Protein AF-A0A7V3FB53-F1 (afdb_monomer_lite)

pLDDT: mean 87.99, std 14.13, range [41.28, 98.62]

Radius of gyration: 15.85 Å; chains: 1; bounding box: 21×46×39 Å

Secondary structure (DSSP, 8-state):
-------PPPPPGGG-EEEEE-TT-BGGGTB--EEEEETTT--EEEESSHHHHHHHHHHHHHHHHHS----

Sequence (71 aa):
MTEPTRRTAPLSPYRAFVVQFGEETRLEAGHMVGRVEHVVSGQATHFESLDALLTFLARVLQEVRQAPPHG

Structure (mmCIF, N/CA/C/O backbone):
data_AF-A0A7V3FB53-F1
#
_entry.id   AF-A0A7V3FB53-F1
#
loop_
_atom_site.group_PDB
_atom_site.id
_atom_site.type_symbol
_atom_site.label_atom_id
_atom_site.label_alt_id
_atom_site.label_comp_id
_atom_site.label_asym_id
_atom_site.label_entity_id
_atom_site.label_seq_id
_atom_site.pdbx_PDB_ins_code
_atom_site.Cartn_x
_atom_site.Cartn_y
_atom_site.Cartn_z
_atom_site.occupancy
_atom_site.B_iso_or_equiv
_atom_site.auth_seq_id
_atom_site.auth_comp_id
_atom_site.auth_asym_id
_atom_site.auth_atom_id
_atom_site.pdbx_PDB_model_num
ATOM 1 N N . MET A 1 1 ? 1.255 -40.660 -13.073 1.00 41.28 1 MET A N 1
ATOM 2 C CA . MET A 1 1 ? 0.548 -39.654 -13.887 1.00 41.28 1 MET A CA 1
ATOM 3 C C . MET A 1 1 ? 0.782 -38.307 -13.222 1.00 41.28 1 MET A C 1
ATOM 5 O O . MET A 1 1 ? 0.135 -38.011 -12.231 1.00 41.28 1 MET A O 1
ATOM 9 N N . THR A 1 2 ? 1.825 -37.592 -13.639 1.00 52.41 2 THR A N 1
ATOM 10 C CA . THR A 1 2 ? 2.246 -36.305 -13.065 1.00 52.41 2 THR A CA 1
ATOM 11 C C . THR A 1 2 ? 1.487 -35.198 -13.784 1.00 52.41 2 THR A C 1
ATOM 13 O O . THR A 1 2 ? 1.681 -34.994 -14.981 1.00 52.41 2 THR A O 1
ATOM 16 N N . GLU A 1 3 ? 0.587 -34.524 -13.079 1.00 60.03 3 GLU A N 1
ATOM 17 C CA . GLU A 1 3 ? -0.112 -33.356 -13.607 1.00 60.03 3 GLU A CA 1
ATOM 18 C C . GLU A 1 3 ? 0.907 -32.212 -13.756 1.00 60.03 3 GLU A C 1
ATOM 20 O O . GLU A 1 3 ? 1.670 -31.954 -12.818 1.00 60.03 3 GLU A O 1
ATOM 25 N N . PRO A 1 4 ? 1.011 -31.549 -14.920 1.00 56.66 4 PRO A N 1
ATOM 26 C CA . PRO A 1 4 ? 1.908 -30.416 -15.049 1.00 56.66 4 PRO A CA 1
ATOM 27 C C . PRO A 1 4 ? 1.390 -29.305 -14.134 1.00 56.66 4 PRO A C 1
ATOM 29 O O . PRO A 1 4 ? 0.299 -28.784 -14.358 1.00 56.66 4 PRO A O 1
ATOM 32 N N . THR A 1 5 ? 2.175 -28.926 -13.118 1.00 64.56 5 THR A N 1
ATOM 33 C CA . THR A 1 5 ? 1.972 -27.682 -12.366 1.00 64.56 5 THR A CA 1
ATOM 34 C C . THR A 1 5 ? 1.696 -26.577 -13.374 1.00 64.56 5 THR A C 1
ATOM 36 O O . THR A 1 5 ? 2.570 -26.210 -14.168 1.00 64.56 5 THR A O 1
ATOM 39 N N . ARG A 1 6 ? 0.462 -26.066 -13.384 1.00 64.31 6 ARG A N 1
ATOM 40 C CA . ARG A 1 6 ? 0.099 -24.894 -14.171 1.00 64.31 6 ARG A CA 1
ATOM 41 C C . ARG A 1 6 ? 1.008 -23.773 -13.668 1.00 64.31 6 ARG A C 1
ATOM 43 O O . ARG A 1 6 ? 0.826 -23.285 -12.559 1.00 64.31 6 ARG A O 1
ATOM 50 N N . ARG A 1 7 ? 2.045 -23.426 -14.435 1.00 63.34 7 ARG A N 1
ATOM 51 C CA . ARG A 1 7 ? 2.931 -22.302 -14.113 1.00 63.34 7 ARG A CA 1
ATOM 52 C C . ARG A 1 7 ? 2.077 -21.039 -14.159 1.00 63.34 7 ARG A C 1
ATOM 54 O O . ARG A 1 7 ? 1.781 -20.540 -15.241 1.00 63.34 7 ARG A O 1
ATOM 61 N N . THR A 1 8 ? 1.621 -20.574 -13.000 1.00 73.88 8 THR A N 1
ATOM 62 C CA . THR A 1 8 ? 0.949 -19.282 -12.877 1.00 73.88 8 THR A CA 1
ATOM 63 C C . THR A 1 8 ? 1.931 -18.214 -13.345 1.00 73.88 8 THR A C 1
ATOM 65 O O . THR A 1 8 ? 3.080 -18.195 -12.902 1.00 73.88 8 THR A O 1
ATOM 68 N N . ALA A 1 9 ? 1.510 -17.374 -14.290 1.00 76.19 9 ALA A N 1
ATOM 69 C CA . ALA A 1 9 ? 2.322 -16.253 -14.742 1.00 76.19 9 ALA A CA 1
ATOM 70 C C . ALA A 1 9 ? 2.703 -15.357 -13.544 1.00 76.19 9 ALA A C 1
ATOM 72 O O . ALA A 1 9 ? 1.916 -15.252 -12.597 1.00 76.19 9 ALA A O 1
ATOM 73 N N . PRO A 1 10 ? 3.887 -14.720 -13.559 1.00 83.31 10 PRO A N 1
ATOM 74 C CA . PRO A 1 10 ? 4.279 -13.798 -12.500 1.00 83.31 10 PRO A CA 1
ATOM 75 C C . PRO A 1 10 ? 3.265 -12.654 -12.368 1.00 83.31 10 PRO A C 1
ATOM 77 O O . PRO A 1 10 ? 2.679 -12.201 -13.355 1.00 83.31 10 PRO A O 1
ATOM 80 N N . LEU A 1 11 ? 3.059 -12.191 -11.135 1.00 88.00 11 LEU A N 1
ATOM 81 C CA . LEU A 1 11 ? 2.178 -11.060 -10.856 1.00 88.00 11 LEU A CA 1
ATOM 82 C C . LEU A 1 11 ? 2.726 -9.787 -11.512 1.00 88.00 11 LEU A C 1
ATOM 84 O O . LEU A 1 11 ? 3.931 -9.541 -11.514 1.00 88.00 11 LEU A O 1
ATOM 88 N N . SER A 1 12 ? 1.830 -8.957 -12.047 1.00 89.81 12 SER A N 1
ATOM 89 C CA . SER A 1 12 ? 2.211 -7.664 -12.616 1.00 89.81 12 SER A CA 1
ATOM 90 C C . SER A 1 12 ? 2.445 -6.639 -11.499 1.00 89.81 12 SER A C 1
ATOM 92 O O . SER A 1 12 ? 1.517 -6.391 -10.723 1.00 89.81 12 SER A O 1
ATOM 94 N N . PRO A 1 13 ? 3.622 -5.988 -11.429 1.00 92.38 13 PRO A N 1
ATOM 95 C CA . PRO A 1 13 ? 3.896 -4.980 -10.404 1.00 92.38 13 PRO A CA 1
ATOM 96 C C . PRO A 1 13 ? 2.996 -3.743 -10.545 1.00 92.38 13 PRO A C 1
ATOM 98 O O . PRO A 1 13 ? 2.650 -3.131 -9.543 1.00 92.38 13 PRO A O 1
ATOM 101 N N . TYR A 1 14 ? 2.521 -3.429 -11.756 1.00 93.62 14 TYR A N 1
ATOM 102 C CA . TYR A 1 14 ? 1.595 -2.315 -12.027 1.00 93.62 14 TYR A CA 1
ATOM 103 C C . TYR A 1 14 ? 0.212 -2.479 -11.387 1.00 93.62 14 TYR A C 1
ATOM 105 O O . TYR A 1 14 ? -0.605 -1.569 -11.435 1.00 93.62 14 TYR A O 1
ATOM 113 N N . ARG A 1 15 ? -0.100 -3.663 -10.858 1.00 93.81 15 ARG A N 1
ATOM 114 C CA . ARG A 1 15 ? -1.349 -3.942 -10.135 1.00 93.81 15 ARG A CA 1
ATOM 115 C C . ARG A 1 15 ? -1.073 -4.459 -8.725 1.00 93.81 15 ARG A C 1
ATOM 117 O O . ARG A 1 15 ? -1.975 -5.003 -8.092 1.00 93.81 15 ARG A O 1
ATOM 124 N N . ALA A 1 16 ? 0.171 -4.344 -8.264 1.00 96.06 16 ALA A N 1
ATOM 125 C CA . ALA A 1 16 ? 0.610 -4.856 -6.981 1.00 96.06 16 ALA A CA 1
ATOM 126 C C . ALA A 1 16 ? 0.598 -3.751 -5.924 1.00 96.06 16 ALA A C 1
ATOM 128 O O . ALA A 1 16 ? 1.009 -2.617 -6.169 1.00 96.06 16 ALA A O 1
ATOM 129 N N . PHE A 1 17 ? 0.163 -4.119 -4.726 1.00 98.12 17 PHE A N 1
ATOM 130 C CA . PHE A 1 17 ? 0.135 -3.248 -3.562 1.00 98.12 17 PHE A CA 1
ATOM 131 C C . PHE A 1 17 ? 0.796 -3.960 -2.390 1.00 98.12 17 PHE A C 1
ATOM 133 O O . PHE A 1 17 ? 0.688 -5.180 -2.256 1.00 98.12 17 PHE A O 1
ATOM 140 N N . VAL A 1 18 ? 1.441 -3.187 -1.528 1.00 97.94 18 VAL A N 1
ATOM 141 C CA . VAL A 1 18 ? 1.90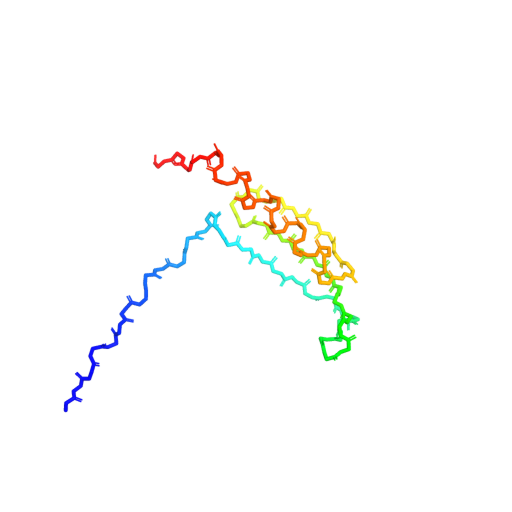3 -3.639 -0.219 1.00 97.94 18 VAL A CA 1
ATOM 142 C C . VAL A 1 18 ? 0.940 -3.083 0.818 1.00 97.94 18 VAL A C 1
ATOM 144 O O . VAL A 1 18 ? 0.670 -1.884 0.832 1.00 97.94 18 VAL A O 1
ATOM 147 N N . VAL A 1 19 ? 0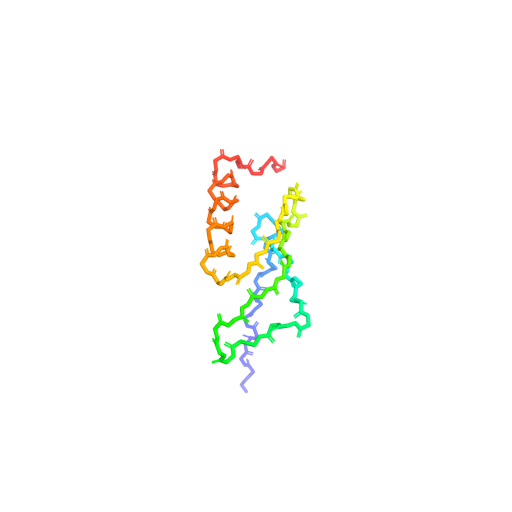.416 -3.954 1.676 1.00 97.31 19 VAL A N 1
ATOM 148 C CA . VAL A 1 19 ? -0.424 -3.569 2.813 1.00 97.31 19 VAL A CA 1
ATOM 149 C C . VAL A 1 19 ? 0.317 -3.924 4.089 1.00 97.31 19 VAL A C 1
ATOM 151 O O . VAL A 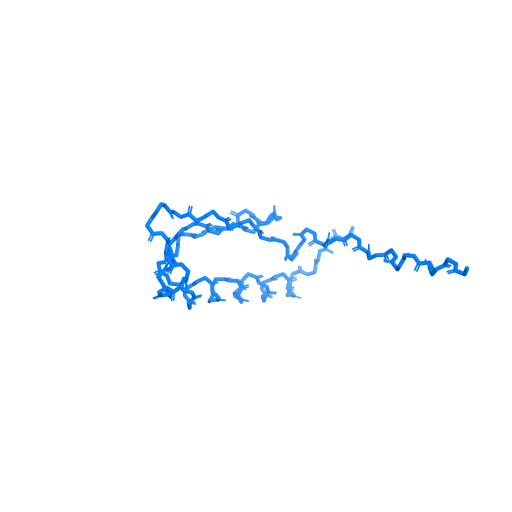1 19 ? 0.689 -5.077 4.302 1.00 97.31 19 VAL A O 1
ATOM 154 N N . GLN A 1 20 ? 0.521 -2.923 4.932 1.00 97.75 20 GLN A N 1
ATOM 155 C CA . GLN A 1 20 ? 1.032 -3.074 6.281 1.00 97.75 20 GLN A CA 1
ATOM 156 C C . GLN A 1 20 ? -0.124 -2.861 7.255 1.00 97.75 20 GLN A C 1
ATOM 158 O O . GLN A 1 20 ? -0.687 -1.769 7.316 1.00 97.75 20 GLN A O 1
ATOM 163 N N . PHE A 1 21 ? -0.466 -3.893 8.021 1.00 96.31 21 PHE A N 1
ATOM 164 C CA . PHE A 1 21 ? -1.450 -3.787 9.095 1.00 96.31 21 PHE A CA 1
ATOM 165 C C . PHE A 1 21 ? -0.816 -3.193 10.352 1.00 96.31 21 PHE A C 1
ATOM 167 O O . PHE A 1 21 ? 0.310 -3.545 10.708 1.00 96.31 21 PHE A O 1
ATOM 174 N N . GLY A 1 22 ? -1.544 -2.290 11.008 1.00 93.81 22 GLY A N 1
ATOM 175 C CA . GLY A 1 22 ? -1.187 -1.784 12.331 1.00 93.81 22 GLY A CA 1
ATOM 176 C C . GLY A 1 22 ? -1.537 -2.789 13.428 1.00 93.81 22 GLY A C 1
ATOM 177 O O . GLY A 1 22 ? -2.386 -3.660 13.226 1.00 93.81 22 GLY A O 1
ATOM 178 N N . GLU A 1 23 ? -0.914 -2.638 14.598 1.00 93.31 23 GLU A N 1
ATOM 179 C CA . GLU A 1 23 ? -1.091 -3.534 15.756 1.00 93.31 23 GLU A CA 1
ATOM 180 C C . GLU A 1 23 ? -2.549 -3.637 16.234 1.00 93.31 23 GLU A C 1
ATOM 182 O O . GLU A 1 23 ? -2.957 -4.658 16.781 1.00 93.31 23 GLU A O 1
ATOM 187 N N . GLU A 1 24 ? -3.359 -2.607 15.986 1.00 92.12 24 GLU A N 1
ATOM 188 C CA . GLU A 1 24 ? -4.770 -2.559 16.384 1.00 92.12 24 GLU A CA 1
ATOM 189 C C . GLU A 1 24 ? -5.695 -3.348 15.442 1.00 92.12 24 GLU A C 1
ATOM 191 O O . GLU A 1 24 ? -6.882 -3.504 15.729 1.00 92.12 24 GLU A O 1
ATOM 196 N N . THR A 1 25 ? -5.176 -3.880 14.330 1.00 93.62 25 THR A N 1
ATOM 197 C CA . THR A 1 25 ? -5.974 -4.632 13.354 1.00 93.62 25 THR A CA 1
ATOM 198 C C . THR A 1 25 ? -6.604 -5.872 13.985 1.00 93.62 25 THR A C 1
ATOM 200 O O . THR A 1 25 ? -5.927 -6.763 14.494 1.00 93.62 25 THR A O 1
ATOM 203 N N . ARG A 1 26 ? -7.927 -5.975 13.863 1.00 90.81 26 ARG A N 1
ATOM 204 C CA . ARG A 1 26 ? -8.738 -7.135 14.237 1.00 90.81 26 ARG A CA 1
ATOM 205 C C . ARG A 1 26 ? -9.599 -7.538 13.043 1.00 90.81 26 ARG A C 1
ATOM 207 O O . ARG A 1 26 ? -10.749 -7.116 12.930 1.00 90.81 26 ARG A O 1
ATOM 214 N N . LEU A 1 27 ? -9.036 -8.374 12.166 1.00 84.69 27 LEU A N 1
ATOM 215 C CA . LEU A 1 27 ? -9.689 -8.844 10.933 1.00 84.69 27 LEU A CA 1
ATOM 216 C C . LEU A 1 27 ? -11.065 -9.470 11.202 1.00 84.69 27 LEU A C 1
ATOM 218 O O . LEU A 1 27 ? -12.045 -9.095 10.568 1.00 84.69 27 LEU A O 1
ATOM 222 N N . GLU A 1 28 ? -11.140 -10.354 12.198 1.00 87.69 28 GLU A N 1
ATOM 223 C CA . GLU A 1 28 ? -12.371 -11.048 12.615 1.00 87.69 28 GLU A CA 1
ATOM 224 C C . GLU A 1 28 ? -13.483 -10.078 13.058 1.00 87.69 28 GLU A C 1
ATOM 226 O O . GLU A 1 28 ? -14.667 -10.373 12.933 1.00 87.69 28 GLU A O 1
ATOM 231 N N . ALA A 1 29 ? -13.106 -8.902 13.570 1.00 86.19 29 ALA A N 1
ATOM 232 C CA . ALA A 1 29 ? -14.032 -7.870 14.034 1.00 86.19 29 ALA A CA 1
ATOM 233 C C . ALA A 1 29 ? -14.306 -6.789 12.971 1.00 86.19 29 ALA A C 1
ATOM 235 O O . ALA A 1 29 ? -14.963 -5.793 13.271 1.00 86.19 29 ALA A O 1
ATOM 236 N N . GLY A 1 30 ? -13.763 -6.937 11.755 1.00 83.69 30 GLY A N 1
ATOM 237 C CA . GLY A 1 30 ? -13.878 -5.948 10.680 1.00 83.69 30 GLY A CA 1
ATOM 238 C C . GLY A 1 30 ? -13.114 -4.641 10.931 1.00 83.69 30 GLY A C 1
ATOM 239 O O . GLY A 1 30 ? -13.264 -3.690 10.167 1.00 83.69 30 GLY A O 1
ATOM 240 N N . HIS A 1 31 ? -12.288 -4.575 11.978 1.00 88.62 31 HIS A N 1
ATOM 241 C CA . HIS A 1 31 ? -11.483 -3.399 12.289 1.00 88.62 31 HIS A CA 1
ATOM 242 C C . HIS A 1 31 ? -10.104 -3.550 11.649 1.00 88.62 31 HIS A C 1
ATOM 244 O O . HIS A 1 31 ? -9.288 -4.362 12.083 1.00 88.62 31 HIS A O 1
ATOM 250 N N . MET A 1 32 ? -9.854 -2.801 10.578 1.00 92.12 32 MET A N 1
ATOM 251 C CA . MET A 1 32 ? -8.630 -2.910 9.789 1.00 92.12 32 MET A CA 1
ATOM 252 C C . MET A 1 32 ? -7.975 -1.547 9.708 1.00 92.12 32 MET A C 1
ATOM 254 O O . MET A 1 32 ? -8.489 -0.666 9.026 1.00 92.12 32 MET A O 1
ATOM 258 N N . VAL A 1 33 ? -6.834 -1.400 10.375 1.00 95.50 33 VAL A N 1
ATOM 259 C CA . VAL A 1 33 ? -6.048 -0.170 10.337 1.00 95.50 33 VAL A CA 1
ATOM 260 C C . VAL A 1 33 ? -4.675 -0.462 9.751 1.00 95.50 33 VAL A C 1
ATOM 262 O O . VAL A 1 33 ? -4.115 -1.543 9.944 1.00 95.50 33 VAL A O 1
ATOM 265 N N . GLY A 1 34 ? -4.102 0.479 9.018 1.00 96.94 34 GLY A N 1
ATOM 266 C CA . GLY A 1 34 ? -2.789 0.255 8.434 1.00 96.94 34 GLY A CA 1
ATOM 267 C C . GLY A 1 34 ? -2.408 1.268 7.380 1.00 96.94 34 GLY A C 1
ATOM 268 O O . GLY A 1 34 ? -3.003 2.336 7.266 1.00 96.94 34 GLY A O 1
ATOM 269 N N . ARG A 1 35 ? -1.399 0.906 6.594 1.00 97.88 35 ARG A N 1
ATOM 270 C CA . ARG A 1 35 ? -0.913 1.669 5.449 1.00 97.88 35 ARG A CA 1
ATOM 271 C C . ARG A 1 35 ? -0.905 0.781 4.214 1.00 97.88 35 ARG A C 1
ATOM 273 O O . ARG A 1 35 ? -0.510 -0.380 4.275 1.00 97.88 35 ARG A O 1
ATOM 280 N N . VAL A 1 36 ? -1.326 1.330 3.087 1.00 98.56 36 VAL A N 1
ATOM 281 C CA . VAL A 1 36 ? -1.248 0.683 1.775 1.00 98.56 36 VAL A CA 1
ATOM 282 C C . VAL A 1 36 ? -0.391 1.530 0.848 1.00 98.56 36 VAL A C 1
ATOM 284 O O . VAL A 1 36 ? -0.452 2.756 0.911 1.00 98.56 36 VAL A O 1
ATOM 287 N N . GLU A 1 37 ? 0.394 0.881 -0.005 1.00 98.62 37 GLU A N 1
ATOM 288 C CA . GLU A 1 37 ? 1.231 1.521 -1.018 1.00 98.62 37 GLU A CA 1
ATOM 289 C C . GLU A 1 37 ? 1.175 0.752 -2.342 1.00 98.62 37 GLU A C 1
ATOM 291 O O . GLU A 1 37 ? 1.229 -0.478 -2.360 1.00 98.62 37 GLU A O 1
ATOM 296 N N . HIS A 1 38 ? 1.063 1.470 -3.458 1.00 98.19 38 HIS A N 1
ATOM 297 C CA . HIS A 1 38 ? 1.170 0.895 -4.796 1.00 98.19 38 HIS A CA 1
ATOM 298 C C . HIS A 1 38 ? 2.637 0.743 -5.206 1.00 98.19 38 HIS A C 1
ATOM 300 O O . HIS A 1 38 ? 3.389 1.715 -5.189 1.00 98.19 38 HIS A O 1
ATOM 306 N N . VAL A 1 39 ? 3.024 -0.460 -5.639 1.00 96.81 39 VAL A N 1
ATOM 307 C CA . VAL A 1 39 ? 4.434 -0.835 -5.855 1.00 96.81 39 VAL A CA 1
ATOM 308 C C . VAL A 1 39 ? 5.128 0.028 -6.909 1.00 96.81 39 VAL A C 1
ATOM 310 O O . VAL A 1 39 ? 6.299 0.352 -6.748 1.00 96.81 39 VAL A O 1
ATOM 313 N N . VAL A 1 40 ? 4.434 0.394 -7.991 1.00 96.12 40 VAL A N 1
ATOM 314 C CA . VAL A 1 40 ? 5.066 1.132 -9.100 1.00 96.12 40 VAL A CA 1
ATOM 315 C C . VAL A 1 40 ? 4.982 2.645 -8.916 1.00 96.12 40 VAL A C 1
ATOM 317 O O . VAL A 1 40 ? 5.956 3.336 -9.193 1.00 96.12 40 VAL A O 1
ATOM 320 N N . SER A 1 41 ? 3.837 3.179 -8.474 1.00 95.12 41 SER A N 1
ATOM 321 C CA . SER A 1 41 ? 3.659 4.639 -8.360 1.00 95.12 41 SER A CA 1
ATOM 322 C C . SER A 1 41 ? 4.110 5.216 -7.019 1.00 95.12 41 SER A C 1
ATOM 324 O O . SER A 1 41 ? 4.233 6.433 -6.909 1.00 95.12 41 SER A O 1
ATOM 326 N N . GLY A 1 42 ? 4.298 4.386 -5.987 1.00 96.62 42 GLY A N 1
ATOM 327 C CA . GLY A 1 42 ? 4.599 4.834 -4.623 1.00 96.62 42 GLY A CA 1
ATOM 328 C C . GLY A 1 42 ? 3.447 5.580 -3.937 1.00 96.62 42 GLY A C 1
ATOM 329 O O . GLY A 1 42 ? 3.600 6.062 -2.816 1.00 96.62 42 GLY A O 1
ATOM 330 N N . GLN A 1 43 ? 2.278 5.697 -4.583 1.00 98.19 43 GLN A N 1
ATOM 331 C CA . GLN A 1 43 ? 1.096 6.281 -3.953 1.00 98.19 43 GLN A CA 1
ATOM 332 C C . GLN A 1 43 ? 0.729 5.457 -2.727 1.00 98.19 43 GLN A C 1
ATOM 334 O O . GLN A 1 43 ? 0.603 4.234 -2.818 1.00 98.19 43 GLN A O 1
ATOM 339 N N . ALA A 1 44 ? 0.513 6.135 -1.603 1.00 98.19 44 ALA A N 1
ATOM 340 C CA . ALA A 1 44 ? 0.219 5.490 -0.338 1.00 98.19 44 ALA A CA 1
ATOM 341 C C . ALA A 1 44 ? -0.819 6.260 0.476 1.00 98.19 44 ALA A C 1
ATOM 343 O O . ALA A 1 44 ? -0.925 7.482 0.374 1.00 98.19 44 ALA A O 1
ATOM 344 N N . THR A 1 45 ? -1.551 5.539 1.321 1.00 98.25 45 THR A N 1
ATOM 345 C CA . THR A 1 45 ? -2.429 6.124 2.338 1.00 98.25 45 THR A CA 1
ATOM 346 C C . THR A 1 45 ? -2.441 5.267 3.593 1.00 98.25 45 THR A C 1
ATOM 348 O O . THR A 1 45 ? -2.234 4.054 3.524 1.00 98.25 45 THR A O 1
ATOM 351 N N . HIS A 1 46 ? -2.731 5.894 4.730 1.00 98.12 46 HIS A N 1
ATOM 352 C CA . HIS A 1 46 ? -3.252 5.165 5.880 1.00 98.12 46 HIS A CA 1
ATOM 353 C C . HIS A 1 46 ? -4.744 4.885 5.669 1.00 98.12 46 HIS A C 1
ATOM 355 O O . HIS A 1 46 ? -5.430 5.644 4.979 1.00 98.12 46 HIS A O 1
ATOM 361 N N . PHE A 1 47 ? -5.235 3.786 6.226 1.00 96.81 47 PHE A N 1
ATOM 362 C CA . PHE A 1 47 ? -6.646 3.418 6.235 1.00 96.81 47 PHE A CA 1
ATOM 363 C C . PHE A 1 47 ? -7.035 2.963 7.640 1.00 96.81 47 PHE A C 1
ATOM 365 O O . PHE A 1 47 ? -6.212 2.397 8.355 1.00 96.81 47 PHE A O 1
ATOM 372 N N . GLU A 1 48 ? -8.290 3.200 8.012 1.00 95.06 48 GLU A N 1
ATOM 373 C CA . GLU A 1 48 ? -8.861 2.791 9.306 1.00 95.06 48 GLU A CA 1
ATOM 374 C C . GLU A 1 48 ? -10.060 1.839 9.141 1.00 95.06 48 GLU A C 1
ATOM 376 O O . GLU A 1 48 ? -10.716 1.446 10.107 1.00 95.06 48 GLU A O 1
ATOM 381 N N . SER A 1 49 ? -10.364 1.467 7.894 1.00 93.00 49 SER A N 1
ATOM 382 C CA . SER A 1 49 ? -11.423 0.525 7.550 1.00 93.00 49 SER A CA 1
ATOM 383 C C . SER A 1 49 ? -11.140 -0.195 6.232 1.00 93.00 49 SER A C 1
ATOM 385 O O . SER A 1 49 ? -10.354 0.267 5.396 1.00 93.00 49 SER A O 1
ATOM 387 N N . LEU A 1 50 ? -11.829 -1.321 6.020 1.00 92.94 50 LEU A N 1
ATOM 388 C CA . LEU A 1 50 ? -11.791 -2.051 4.752 1.00 92.94 50 LEU A CA 1
ATOM 389 C C . LEU A 1 50 ? -12.320 -1.197 3.588 1.00 92.94 50 LEU A C 1
ATOM 391 O O . LEU A 1 50 ? -11.712 -1.187 2.520 1.00 92.94 50 LEU A O 1
ATOM 395 N N . ASP A 1 51 ? -13.400 -0.439 3.791 1.00 95.00 51 ASP A N 1
ATOM 396 C CA . ASP A 1 51 ? -13.950 0.464 2.773 1.00 95.00 51 ASP A CA 1
ATOM 397 C C . ASP A 1 51 ? -12.952 1.547 2.349 1.00 95.00 51 ASP A C 1
ATOM 399 O O . ASP A 1 51 ? -12.816 1.836 1.156 1.00 95.00 51 ASP A O 1
ATOM 403 N N . ALA A 1 52 ? -12.202 2.115 3.299 1.00 96.06 52 ALA A N 1
ATOM 404 C CA . ALA A 1 52 ? -11.160 3.094 2.998 1.00 96.06 52 ALA A CA 1
ATOM 405 C C . ALA A 1 52 ? -10.029 2.471 2.160 1.00 96.06 52 ALA A C 1
ATOM 407 O O . ALA A 1 52 ? -9.592 3.066 1.171 1.00 96.06 52 ALA A O 1
ATOM 408 N N . LEU A 1 53 ? -9.608 1.245 2.498 1.00 96.81 53 LEU A N 1
ATOM 409 C CA . LEU A 1 53 ? -8.630 0.493 1.711 1.00 96.81 53 LEU A CA 1
ATOM 410 C C . LEU A 1 53 ? -9.144 0.219 0.289 1.00 96.81 53 LEU A C 1
ATOM 412 O O . LE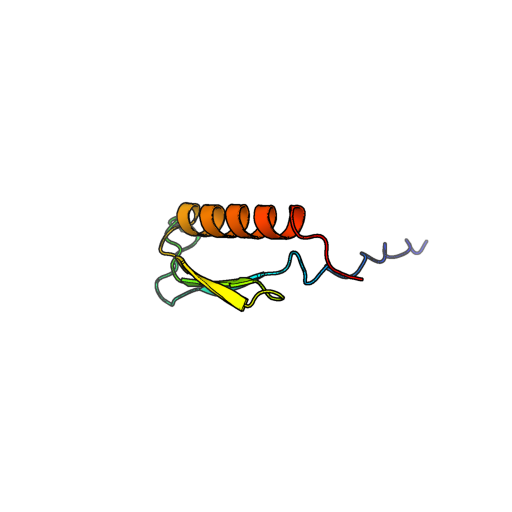U A 1 53 ? -8.453 0.520 -0.684 1.00 96.81 53 LEU A O 1
ATOM 416 N N . LEU A 1 54 ? -10.366 -0.300 0.143 1.00 97.00 54 LEU A N 1
ATOM 417 C CA . LEU A 1 54 ? -10.964 -0.598 -1.162 1.00 97.00 54 LEU A CA 1
ATOM 418 C C . LEU A 1 54 ? -11.127 0.659 -2.024 1.00 97.00 54 LEU A C 1
ATOM 420 O O . LEU A 1 54 ? -10.838 0.619 -3.220 1.00 97.00 54 LEU A O 1
ATOM 424 N N . THR A 1 55 ? -11.520 1.781 -1.418 1.00 98.06 55 THR A N 1
ATOM 425 C CA . THR A 1 55 ? -11.623 3.082 -2.094 1.00 98.06 55 THR A CA 1
ATOM 426 C C . THR A 1 55 ? -10.278 3.506 -2.681 1.00 98.06 55 THR A C 1
ATOM 428 O O . THR A 1 55 ? -10.201 3.906 -3.846 1.00 98.06 55 THR A O 1
ATOM 431 N N . PHE A 1 56 ? -9.200 3.370 -1.904 1.00 98.06 56 PHE A N 1
ATOM 432 C CA . PHE A 1 56 ? -7.851 3.681 -2.367 1.00 98.06 56 PHE A CA 1
ATOM 433 C C . PHE A 1 56 ? -7.405 2.761 -3.513 1.00 98.06 56 PHE A C 1
ATOM 435 O O . PHE A 1 56 ? -6.970 3.249 -4.559 1.00 98.06 56 PHE A O 1
ATOM 442 N N . LEU A 1 57 ? -7.562 1.442 -3.353 1.00 98.19 57 LEU A N 1
ATOM 443 C CA . LEU A 1 57 ? -7.195 0.460 -4.379 1.00 98.19 57 LEU A CA 1
ATOM 444 C C . LEU A 1 57 ? -7.947 0.712 -5.689 1.00 98.19 57 LEU A C 1
ATOM 446 O O . LEU A 1 57 ? -7.340 0.716 -6.760 1.00 98.19 57 LEU A O 1
ATOM 450 N N . ALA A 1 58 ? -9.257 0.962 -5.611 1.00 98.06 58 ALA A N 1
ATOM 451 C CA . ALA A 1 58 ? -10.088 1.239 -6.774 1.00 98.06 58 ALA A CA 1
ATOM 452 C C . ALA A 1 58 ? -9.590 2.473 -7.530 1.00 98.06 58 ALA A C 1
ATOM 454 O O . ALA A 1 58 ? -9.423 2.406 -8.747 1.00 98.06 58 ALA A O 1
ATOM 455 N N . ARG A 1 59 ? -9.296 3.570 -6.823 1.00 98.00 59 ARG A N 1
ATOM 456 C CA . ARG A 1 59 ? -8.767 4.794 -7.432 1.00 98.00 59 ARG A CA 1
ATOM 457 C C . ARG A 1 59 ? -7.457 4.535 -8.181 1.00 98.00 59 ARG A C 1
ATOM 459 O O . ARG A 1 59 ? -7.378 4.844 -9.367 1.00 98.00 59 ARG A O 1
ATOM 466 N N . VAL A 1 60 ? -6.460 3.941 -7.523 1.00 97.19 6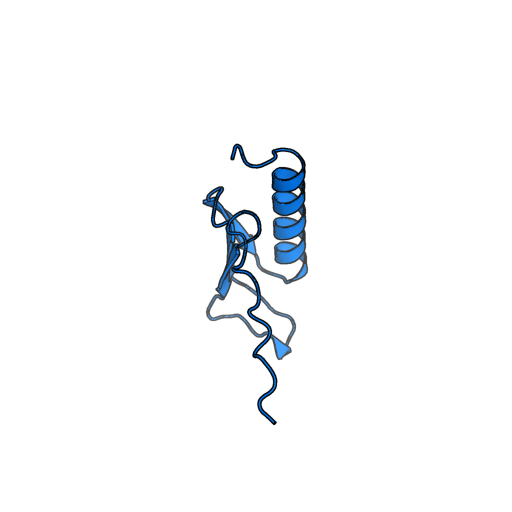0 VAL A N 1
ATOM 467 C CA . VAL A 1 60 ? -5.143 3.702 -8.142 1.00 97.19 60 VAL A CA 1
ATOM 468 C C . VAL A 1 60 ? -5.258 2.746 -9.330 1.00 97.19 60 VAL A C 1
ATOM 470 O O . VAL A 1 60 ? -4.667 2.979 -10.381 1.00 97.19 60 VAL A O 1
ATOM 473 N N . LEU A 1 61 ? -6.081 1.699 -9.221 1.00 96.44 61 LEU A N 1
ATOM 474 C CA . LEU A 1 61 ? -6.323 0.784 -10.336 1.00 96.44 61 LEU A CA 1
ATOM 475 C C 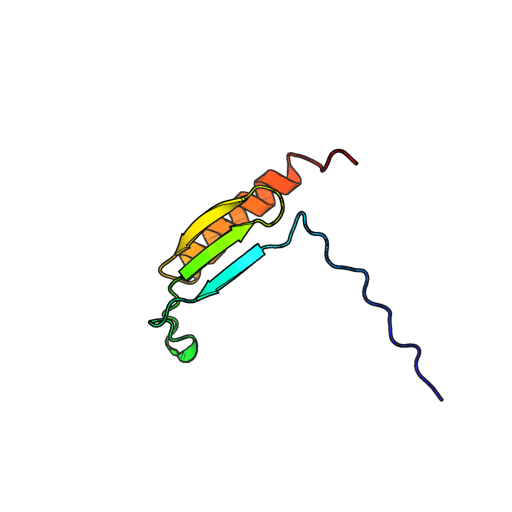. LEU A 1 61 ? -7.004 1.470 -11.526 1.00 96.44 61 LEU A C 1
ATOM 477 O O . LEU A 1 61 ? -6.736 1.085 -12.663 1.00 96.44 61 LEU A O 1
ATOM 481 N N . GLN A 1 62 ? -7.866 2.471 -11.309 1.00 96.38 62 GLN A N 1
ATOM 482 C CA . GLN A 1 62 ? -8.381 3.276 -12.419 1.00 96.38 62 GLN A CA 1
ATOM 483 C C . GLN A 1 62 ? -7.266 4.096 -13.068 1.00 96.38 62 GLN A C 1
ATOM 485 O O . GLN A 1 62 ? -7.158 4.073 -14.289 1.00 96.38 62 GLN A O 1
ATOM 490 N N . GLU A 1 63 ? -6.409 4.753 -12.286 1.00 94.75 63 GLU A N 1
ATOM 491 C CA . GLU A 1 63 ? -5.280 5.540 -12.805 1.00 94.75 63 GLU A CA 1
ATOM 492 C C . GLU A 1 63 ? -4.337 4.671 -13.665 1.00 94.75 63 GLU A C 1
ATOM 494 O O . GLU A 1 63 ? -4.051 5.023 -14.809 1.00 94.75 63 GLU A O 1
ATOM 499 N N . VAL A 1 64 ? -3.971 3.471 -13.192 1.00 92.12 64 VAL A N 1
ATOM 500 C CA . VAL A 1 64 ? -3.160 2.489 -13.944 1.00 92.12 64 VAL A CA 1
ATOM 501 C C . VAL A 1 64 ? -3.828 2.051 -15.254 1.00 92.12 64 VAL A C 1
ATOM 503 O O . VAL A 1 64 ? -3.149 1.774 -16.240 1.00 92.12 64 VAL A O 1
ATOM 506 N N . ARG A 1 65 ? -5.163 1.957 -15.298 1.00 90.38 65 ARG A N 1
ATOM 507 C CA . ARG A 1 65 ? -5.883 1.611 -16.537 1.00 90.38 65 ARG A CA 1
ATOM 508 C C . ARG A 1 65 ? -5.835 2.732 -17.572 1.00 90.38 65 ARG A C 1
ATOM 510 O O . ARG A 1 65 ? -5.835 2.423 -18.759 1.00 90.38 65 ARG A O 1
ATOM 517 N N . GLN A 1 66 ? -5.846 3.992 -17.131 1.00 88.44 66 GLN A N 1
ATOM 518 C CA . GLN A 1 66 ? -5.846 5.158 -18.022 1.00 88.44 66 GLN A CA 1
ATOM 519 C C . GLN A 1 66 ? -4.439 5.558 -18.481 1.00 88.44 66 GLN A C 1
ATOM 521 O O . GLN A 1 66 ? -4.293 6.129 -19.558 1.00 88.44 66 GLN A O 1
ATOM 526 N N . ALA A 1 67 ? -3.413 5.248 -17.689 1.00 76.31 67 ALA A N 1
ATOM 527 C CA . ALA A 1 67 ? -2.012 5.442 -18.036 1.00 76.31 67 ALA A CA 1
ATOM 528 C C . ALA A 1 67 ? -1.376 4.074 -18.337 1.00 76.31 67 ALA A C 1
ATOM 530 O O . ALA A 1 67 ? -0.790 3.468 -17.435 1.00 76.31 67 ALA A O 1
ATOM 531 N N . PRO A 1 68 ? -1.525 3.539 -19.569 1.00 61.94 68 PRO A N 1
ATOM 532 C CA . PRO A 1 68 ? -0.932 2.258 -19.907 1.00 61.94 68 PRO A CA 1
ATOM 533 C C . PRO A 1 68 ? 0.575 2.309 -19.632 1.00 61.94 68 PRO A C 1
ATOM 535 O O . PRO A 1 68 ? 1.211 3.322 -19.936 1.00 61.94 68 PRO A O 1
ATOM 538 N N . PRO A 1 69 ? 1.150 1.242 -19.051 1.00 61.53 69 PRO A N 1
ATOM 539 C CA . PRO A 1 69 ? 2.579 1.194 -18.805 1.00 61.53 69 PRO A CA 1
ATOM 540 C C . PRO A 1 69 ? 3.306 1.404 -20.133 1.00 61.53 69 PRO A C 1
ATOM 542 O O . PRO A 1 69 ? 3.049 0.684 -21.100 1.00 61.53 69 PRO A O 1
ATOM 545 N N . HIS A 1 70 ? 4.175 2.414 -20.192 1.00 59.31 70 HIS A N 1
ATOM 546 C CA . HIS A 1 70 ? 5.146 2.519 -21.272 1.00 59.31 70 HIS A CA 1
ATOM 547 C C . HIS A 1 70 ? 6.032 1.275 -21.165 1.00 59.31 70 HIS A C 1
ATOM 549 O O . HIS A 1 70 ? 6.765 1.126 -20.187 1.00 59.31 70 HIS A O 1
ATOM 555 N N . GLY A 1 71 ? 5.814 0.332 -22.085 1.00 52.28 71 GLY A N 1
ATOM 556 C CA . GLY A 1 71 ? 6.615 -0.883 -22.214 1.00 52.28 71 GLY A CA 1
ATOM 557 C C . GLY A 1 71 ? 8.039 -0.580 -22.640 1.00 52.28 71 GLY A C 1
ATOM 558 O O . GLY A 1 71 ? 8.250 0.475 -23.282 1.00 52.28 71 GLY A O 1
#

Foldseek 3Di:
DDDPDPPDPDDDLLLDKDWDFDPPDDVVVQFTWTKMARRPPRDMDTDGGPVRVVVVSVVSVVVCVVDPPPD